Protein AF-A0A087VPK3-F1 (afdb_monomer_lite)

InterPro domains:
  IPR029638 Protein FAM78 [PTHR31655] (1-179)

Secondary structure (DSSP, 8-state):
--EEEEEE-HHHHTTS-S------STTTTS--SSSS-----SPPSS------------------S-TTSS-------EEEEEEEEEEEEEEE-TTT--EEEEEEEEEEEEEEEEE-TTSPTTSSEEEEE-SSPPPPEEPSSPPPPPGGGSSSPPHHHH-EEEEEESSS--EEEE--S--

Foldseek 3Di:
DFFDKDKDQVCCVVVVFVDAQQDPDPPPPADDPPQQDDDDDDDDPDDDDGDGDDDDDDDPDDDQDQLPDPDPDGDDFKDWDKDKDKDWDWDADPVPRDIDTPWIKIFIDIWIKGADPVDDPPPGIDTDDDPDGDDIDIDPDDDDDTPNSRDDDHSQQSIWIWTDTPDDDIDTSGHHNHD

Sequence (179 aa):
DYGRSSWELPDLLNGKIQAISDSDGVNYPWYGNTTETCTIVGPTKKESKFNISMNDNFYPSVTWAVPVSESNVAKLTSIHRDQSFTTWLVATNMATNEMVTLQTIKWRMRLGIEVNPSRPLGHRAKLQEPSAQEQPQVLSKNEPIPPSALVKPNANDAQVLMWRPKDGPPLVVIPPKHR

Structure (mmCIF, N/CA/C/O backbone):
data_AF-A0A087VPK3-F1
#
_entry.id   AF-A0A087VPK3-F1
#
loop_
_atom_site.group_PDB
_atom_site.id
_atom_site.type_symbol
_atom_site.label_atom_id
_atom_site.label_alt_id
_atom_site.label_comp_id
_atom_site.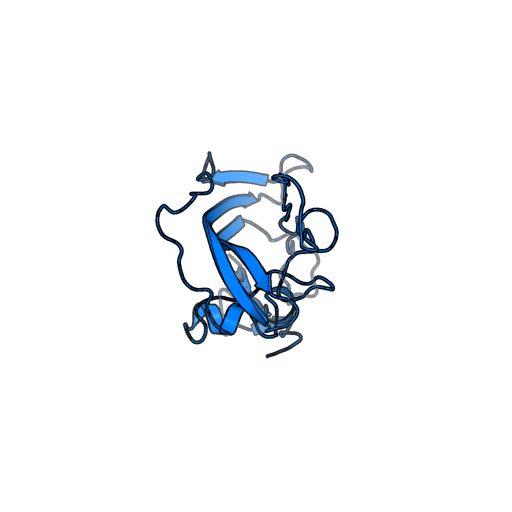label_asym_id
_atom_site.label_entity_id
_atom_site.label_seq_id
_atom_site.pdbx_PDB_ins_code
_atom_site.Cartn_x
_atom_site.Cartn_y
_atom_site.Cartn_z
_atom_site.occupancy
_atom_site.B_iso_or_equiv
_atom_site.auth_seq_id
_atom_site.auth_comp_id
_atom_site.auth_asym_id
_atom_site.auth_atom_id
_atom_site.pdbx_PDB_model_num
ATOM 1 N N . ASP A 1 1 ? 12.647 -1.508 -24.730 1.00 74.56 1 ASP A N 1
ATOM 2 C CA . ASP A 1 1 ? 12.280 -1.622 -23.312 1.00 74.56 1 ASP A CA 1
ATOM 3 C C . ASP A 1 1 ? 13.482 -2.170 -22.550 1.00 74.56 1 ASP A C 1
ATOM 5 O O . ASP A 1 1 ? 14.086 -3.113 -23.049 1.00 74.56 1 ASP A O 1
ATOM 9 N N . TYR A 1 2 ? 13.898 -1.522 -21.459 1.00 88.81 2 TYR A N 1
ATOM 10 C CA . TYR A 1 2 ? 15.109 -1.870 -20.692 1.00 88.81 2 TYR A CA 1
ATOM 11 C C . TYR A 1 2 ? 14.814 -2.838 -19.533 1.00 88.81 2 TYR A C 1
ATOM 13 O O . TYR A 1 2 ? 15.738 -3.449 -18.995 1.00 88.81 2 TYR A O 1
ATOM 21 N N . GLY A 1 3 ? 13.542 -2.993 -19.159 1.00 94.38 3 GLY A N 1
ATOM 22 C CA . GLY A 1 3 ? 13.115 -3.728 -17.971 1.00 94.38 3 GLY A CA 1
ATOM 23 C C . GLY A 1 3 ? 12.297 -2.849 -17.027 1.00 94.38 3 GLY A C 1
ATOM 24 O O . GLY A 1 3 ? 11.873 -1.753 -17.392 1.00 94.38 3 GLY A O 1
ATOM 25 N N . ARG A 1 4 ? 12.084 -3.325 -15.797 1.00 95.38 4 ARG A N 1
ATOM 26 C CA . ARG A 1 4 ? 11.278 -2.634 -14.781 1.00 95.38 4 ARG A CA 1
ATOM 27 C C . ARG A 1 4 ? 11.937 -2.638 -13.409 1.00 95.38 4 ARG A C 1
ATOM 29 O O . ARG A 1 4 ? 12.503 -3.645 -12.987 1.00 95.38 4 ARG A O 1
ATOM 36 N N . SER A 1 5 ? 11.794 -1.530 -12.690 1.00 95.44 5 SER A N 1
ATOM 37 C CA . SER A 1 5 ? 12.052 -1.458 -11.252 1.00 95.44 5 SER A CA 1
ATOM 38 C C . SER A 1 5 ? 10.744 -1.486 -10.471 1.00 95.44 5 SER A C 1
ATOM 40 O O . SER A 1 5 ? 9.764 -0.885 -10.910 1.00 95.44 5 SER A O 1
ATOM 42 N N . SER A 1 6 ? 10.727 -2.130 -9.309 1.00 94.88 6 SER A N 1
ATOM 43 C CA . SER A 1 6 ? 9.533 -2.222 -8.466 1.00 94.88 6 SER A CA 1
ATOM 44 C C . SER A 1 6 ? 9.897 -2.273 -6.988 1.00 94.88 6 SER A C 1
ATOM 46 O O . SER A 1 6 ? 10.777 -3.040 -6.597 1.00 94.88 6 SER A O 1
ATOM 48 N N . TRP A 1 7 ? 9.193 -1.484 -6.177 1.00 94.50 7 TRP A N 1
ATOM 49 C CA . TRP A 1 7 ? 9.143 -1.689 -4.733 1.00 94.50 7 TRP A CA 1
ATOM 50 C C . TRP A 1 7 ? 8.218 -2.864 -4.437 1.00 94.50 7 TRP A C 1
ATOM 52 O O . TRP A 1 7 ? 7.097 -2.915 -4.941 1.00 94.50 7 TRP A O 1
ATOM 62 N N . GLU A 1 8 ? 8.711 -3.833 -3.678 1.00 94.88 8 GLU A N 1
ATOM 63 C CA . GLU A 1 8 ? 8.028 -5.098 -3.429 1.00 94.88 8 GLU A CA 1
ATOM 64 C C . GLU A 1 8 ? 8.082 -5.479 -1.958 1.00 94.88 8 GLU A C 1
ATOM 66 O O . GLU A 1 8 ? 9.042 -5.161 -1.266 1.00 94.88 8 GLU A O 1
ATOM 71 N N . LEU A 1 9 ? 7.077 -6.228 -1.510 1.00 95.69 9 LEU A N 1
ATOM 72 C CA . LEU A 1 9 ? 7.022 -6.859 -0.194 1.00 95.69 9 LEU A CA 1
ATOM 73 C C . LEU A 1 9 ? 7.054 -8.381 -0.402 1.00 95.69 9 LEU A C 1
ATOM 75 O O . LEU A 1 9 ? 5.995 -8.983 -0.588 1.00 95.69 9 LEU A O 1
ATOM 79 N N . PRO A 1 10 ? 8.236 -9.028 -0.442 1.00 93.94 10 PRO A N 1
ATOM 80 C CA . PRO A 1 10 ? 8.357 -10.415 -0.894 1.00 93.94 10 PRO A CA 1
ATOM 81 C C . PRO A 1 10 ? 7.541 -11.408 -0.068 1.00 93.94 10 PRO A C 1
ATOM 83 O O . PRO A 1 10 ? 6.960 -12.335 -0.625 1.00 93.94 10 PRO A O 1
ATOM 86 N N . ASP A 1 11 ? 7.466 -11.226 1.248 1.00 94.38 11 ASP A N 1
ATOM 87 C CA . ASP A 1 11 ? 6.726 -12.145 2.115 1.00 94.38 11 ASP A CA 1
ATOM 88 C C . ASP A 1 11 ? 5.208 -12.003 1.956 1.00 94.38 11 ASP A C 1
ATOM 90 O O . ASP A 1 11 ? 4.494 -13.002 2.045 1.00 94.38 11 ASP A O 1
ATOM 94 N N . LEU A 1 12 ? 4.728 -10.798 1.632 1.00 94.88 12 LEU A N 1
ATOM 95 C CA . LEU A 1 12 ? 3.332 -10.560 1.267 1.00 94.88 12 LEU A CA 1
ATOM 96 C C . LEU A 1 12 ? 3.025 -11.144 -0.122 1.00 94.88 12 LEU A C 1
ATOM 98 O O . LEU A 1 12 ? 2.041 -11.857 -0.287 1.00 94.88 12 LEU A O 1
ATOM 102 N N . LEU A 1 13 ? 3.900 -10.913 -1.109 1.00 93.31 13 LEU A N 1
ATOM 103 C CA . LEU A 1 13 ? 3.756 -11.433 -2.477 1.00 93.31 13 LEU A CA 1
ATOM 104 C C . LEU A 1 13 ? 3.770 -12.966 -2.534 1.00 93.31 13 LEU A C 1
ATOM 106 O O . LEU A 1 13 ? 3.032 -13.560 -3.315 1.00 93.31 13 LEU A O 1
ATOM 110 N N . ASN A 1 14 ? 4.591 -13.607 -1.701 1.00 94.50 14 ASN A N 1
ATOM 111 C CA . ASN A 1 14 ? 4.681 -15.065 -1.609 1.00 94.50 14 ASN A CA 1
ATOM 112 C C . ASN A 1 14 ? 3.620 -15.675 -0.675 1.00 94.50 14 ASN A C 1
ATOM 114 O O . ASN A 1 14 ? 3.638 -16.884 -0.451 1.00 94.50 14 ASN A O 1
ATOM 118 N N . GLY A 1 15 ? 2.732 -14.860 -0.094 1.00 95.00 15 GLY A N 1
ATOM 119 C CA . GLY A 1 15 ? 1.659 -15.318 0.791 1.00 95.00 15 GLY A CA 1
ATOM 120 C C . GLY A 1 15 ? 2.125 -15.878 2.138 1.00 95.00 15 GLY A C 1
ATOM 121 O O . GLY A 1 15 ? 1.358 -16.570 2.802 1.00 95.00 15 GLY A O 1
ATOM 122 N N . LYS A 1 16 ? 3.365 -15.599 2.563 1.00 95.75 16 LYS A N 1
ATOM 123 C CA . LYS A 1 16 ? 3.864 -16.007 3.889 1.00 95.75 16 LYS A CA 1
ATOM 124 C C . LYS A 1 16 ? 3.194 -15.222 5.012 1.00 95.75 16 LYS A C 1
ATOM 126 O O . LYS A 1 16 ? 3.000 -15.751 6.102 1.00 95.75 16 LYS A O 1
ATOM 131 N N . ILE A 1 17 ? 2.858 -13.964 4.738 1.00 95.81 17 ILE A N 1
ATOM 132 C CA . ILE A 1 17 ? 2.069 -13.099 5.614 1.00 95.81 17 ILE A CA 1
ATOM 133 C C . ILE A 1 17 ? 0.828 -12.615 4.868 1.00 95.81 17 ILE A C 1
ATOM 135 O O . ILE A 1 17 ? 0.842 -12.475 3.648 1.00 95.81 17 ILE A O 1
ATOM 139 N N . GLN A 1 18 ? -0.248 -12.358 5.609 1.00 95.50 18 GLN A N 1
ATOM 140 C CA . GLN A 1 18 ? -1.519 -11.898 5.033 1.00 95.50 18 GLN A CA 1
ATOM 141 C C . GLN A 1 18 ? -1.582 -10.374 4.902 1.00 95.50 18 GLN A C 1
ATOM 143 O O . GLN A 1 18 ? -2.248 -9.848 4.017 1.00 95.50 18 GLN A O 1
ATOM 148 N N . ALA A 1 19 ? -0.901 -9.674 5.805 1.00 95.94 19 ALA A N 1
ATOM 149 C CA . ALA A 1 19 ? -0.807 -8.225 5.839 1.00 95.94 19 ALA A CA 1
ATOM 150 C C . ALA A 1 19 ? 0.485 -7.813 6.545 1.00 95.94 19 ALA A C 1
ATOM 152 O O . ALA A 1 19 ? 1.039 -8.580 7.336 1.00 95.94 19 ALA A O 1
ATOM 153 N N . ILE A 1 20 ? 0.930 -6.591 6.289 1.00 95.38 20 ILE A N 1
ATOM 154 C CA . ILE A 1 20 ? 2.032 -5.942 6.994 1.00 95.38 20 ILE A CA 1
ATOM 155 C C . ILE A 1 20 ? 1.567 -4.553 7.426 1.00 95.38 20 ILE A C 1
ATOM 157 O O . ILE A 1 20 ? 0.791 -3.925 6.705 1.00 95.38 20 ILE A O 1
ATOM 161 N N . SER A 1 21 ? 1.987 -4.093 8.607 1.00 94.75 21 SER A N 1
ATOM 162 C CA . SER A 1 21 ? 1.617 -2.750 9.065 1.00 94.75 21 SER A CA 1
ATOM 163 C C . SER A 1 21 ? 2.330 -1.694 8.233 1.00 94.75 21 SER A C 1
ATOM 165 O O . SER A 1 21 ? 3.549 -1.747 8.093 1.00 94.75 21 SER A O 1
ATOM 167 N N . ASP A 1 22 ? 1.576 -0.734 7.713 1.00 92.06 22 ASP A N 1
ATOM 168 C CA . ASP A 1 22 ? 2.109 0.432 7.002 1.00 92.06 22 ASP A CA 1
ATOM 169 C C . ASP A 1 22 ? 2.462 1.584 7.964 1.00 92.06 22 ASP A C 1
ATOM 171 O O . ASP A 1 22 ? 3.130 2.541 7.594 1.00 92.06 22 ASP A O 1
ATOM 175 N N . SER A 1 23 ? 2.099 1.456 9.246 1.00 89.88 23 SER A N 1
ATOM 176 C CA . SER A 1 23 ? 2.490 2.424 10.266 1.00 89.88 23 SER A CA 1
ATOM 177 C C . SER A 1 23 ? 3.993 2.347 10.550 1.00 89.88 23 SER A C 1
ATOM 179 O O . SER A 1 23 ? 4.537 1.278 10.836 1.00 89.88 23 SER A O 1
ATOM 181 N N . ASP A 1 24 ? 4.669 3.492 10.546 1.00 80.69 24 ASP A N 1
ATOM 182 C CA . ASP A 1 24 ? 6.081 3.633 10.917 1.00 80.69 24 ASP A CA 1
ATOM 183 C C . ASP A 1 24 ? 6.314 4.616 12.079 1.00 80.69 24 ASP A C 1
ATOM 185 O O . ASP A 1 24 ? 7.451 4.979 12.388 1.00 80.69 24 ASP A O 1
ATOM 189 N N . GLY A 1 25 ? 5.233 5.005 12.762 1.00 74.06 25 GLY A N 1
ATOM 190 C CA . GLY A 1 25 ? 5.244 5.978 13.850 1.00 74.06 25 GLY A CA 1
ATOM 191 C C . GLY A 1 25 ? 5.619 5.412 15.224 1.00 74.06 25 GLY A C 1
ATOM 192 O O . GLY A 1 25 ? 5.754 4.209 15.438 1.00 74.06 25 GLY A O 1
ATOM 193 N N . VAL A 1 26 ? 5.728 6.313 16.205 1.00 78.81 26 VAL A N 1
ATOM 194 C CA . VAL A 1 26 ? 6.103 6.005 17.603 1.00 78.81 26 VAL A CA 1
ATOM 195 C C . VAL A 1 26 ? 5.141 5.017 18.274 1.00 78.81 26 VAL A C 1
ATOM 197 O O . VAL A 1 26 ? 5.556 4.227 19.116 1.00 78.81 26 VAL A O 1
ATOM 200 N N . ASN A 1 27 ? 3.871 5.026 17.864 1.00 84.62 27 ASN A N 1
ATOM 201 C CA . ASN A 1 27 ? 2.817 4.177 18.420 1.00 84.62 27 ASN A CA 1
ATOM 202 C C . ASN A 1 27 ? 2.641 2.850 17.670 1.00 84.62 27 ASN A C 1
ATOM 204 O O . ASN A 1 27 ? 1.589 2.219 17.778 1.00 84.62 27 ASN A O 1
ATOM 208 N N . TYR A 1 28 ? 3.670 2.422 16.931 1.00 87.44 28 TYR A N 1
ATOM 209 C CA . TYR A 1 28 ? 3.693 1.149 16.218 1.00 87.44 28 TYR A CA 1
ATOM 210 C C . TYR A 1 28 ? 3.109 -0.002 17.065 1.00 87.44 28 TYR A C 1
ATOM 212 O O . TYR A 1 28 ? 3.513 -0.160 18.222 1.00 87.44 28 TYR A O 1
ATOM 220 N N . PRO A 1 29 ? 2.201 -0.835 16.518 1.00 91.19 29 PRO A N 1
ATOM 221 C CA . PRO A 1 29 ? 1.800 -0.947 15.106 1.00 91.19 29 PRO A CA 1
ATOM 222 C C . PRO A 1 29 ? 0.701 0.031 14.655 1.00 91.19 29 PRO A C 1
ATOM 224 O O . PRO A 1 29 ? 0.180 -0.116 13.550 1.00 91.19 29 PRO A O 1
ATOM 227 N N . TRP A 1 30 ? 0.336 1.005 15.490 1.00 90.38 30 TRP A N 1
ATOM 228 C CA . TRP A 1 30 ? -0.788 1.908 15.270 1.00 90.38 30 TRP A CA 1
ATOM 229 C C . TRP A 1 30 ? -0.348 3.271 14.743 1.00 90.38 30 TRP A C 1
ATOM 231 O O . TRP A 1 30 ? 0.630 3.864 15.208 1.00 90.38 30 TRP A O 1
ATOM 241 N N . TYR A 1 31 ? -1.149 3.828 13.837 1.00 87.75 31 TYR A N 1
ATOM 242 C CA . TYR A 1 31 ? -1.106 5.261 13.570 1.00 87.75 31 TYR A CA 1
ATOM 243 C C . TYR A 1 31 ? -1.541 6.010 14.831 1.00 87.75 31 TYR A C 1
ATOM 245 O O . TYR A 1 31 ? -2.510 5.621 15.476 1.00 87.75 31 TYR A O 1
ATOM 253 N N . GLY A 1 32 ? -0.815 7.057 15.216 1.00 70.88 32 GLY A N 1
ATOM 254 C CA . GLY A 1 32 ? -1.077 7.700 16.505 1.00 70.88 32 GLY A CA 1
ATOM 255 C C . GLY A 1 32 ? -0.249 8.937 16.795 1.00 70.88 32 GLY A C 1
ATOM 256 O O . GLY A 1 32 ? -0.025 9.230 17.962 1.00 70.88 32 GLY A O 1
ATOM 257 N N . ASN A 1 33 ? 0.274 9.625 15.782 1.00 65.38 33 ASN A N 1
ATOM 258 C CA . ASN A 1 33 ? 1.139 10.777 16.039 1.00 65.38 33 ASN A CA 1
ATOM 259 C C . ASN A 1 33 ? 0.337 12.060 16.332 1.00 65.38 33 ASN A C 1
ATOM 261 O O . ASN A 1 33 ? 0.880 12.996 16.912 1.00 65.38 33 ASN A O 1
ATOM 265 N N . THR A 1 34 ? -0.938 12.124 15.928 1.00 70.19 34 THR A N 1
ATOM 266 C CA . THR A 1 34 ? -1.788 13.313 16.051 1.00 70.19 34 THR A CA 1
ATOM 267 C C . THR A 1 34 ? -3.219 12.969 16.499 1.00 70.19 34 THR A C 1
ATOM 269 O O . THR A 1 34 ? -3.463 12.758 17.683 1.00 70.19 34 THR A O 1
ATOM 272 N N . THR A 1 35 ? -4.180 12.941 15.575 1.00 78.06 35 THR A N 1
ATOM 273 C CA . THR A 1 35 ? -5.625 12.770 15.807 1.00 78.06 35 THR A CA 1
ATOM 274 C C . THR A 1 35 ? -6.105 11.328 15.647 1.00 78.06 35 THR A C 1
ATOM 276 O O . THR A 1 35 ? -7.301 11.060 15.748 1.00 78.06 35 THR A O 1
ATOM 279 N N . GLU A 1 36 ? -5.185 10.400 15.378 1.00 85.31 36 GLU A N 1
ATOM 280 C CA . GLU A 1 36 ? -5.489 8.994 15.099 1.00 85.31 36 GLU A CA 1
ATOM 281 C C . GLU A 1 36 ? -5.801 8.193 16.374 1.00 85.31 36 GLU A C 1
ATOM 283 O O . GLU A 1 36 ? -6.449 7.150 16.303 1.00 85.31 36 GLU A O 1
ATOM 288 N N . THR A 1 37 ? -5.396 8.701 17.543 1.00 87.56 37 THR A N 1
ATOM 289 C CA . THR A 1 37 ? -5.593 8.043 18.840 1.00 87.56 37 THR A CA 1
ATOM 290 C C . THR A 1 37 ? -6.323 8.964 19.810 1.00 87.56 37 THR A C 1
ATOM 292 O O . THR A 1 37 ? -6.031 10.154 19.909 1.00 87.56 37 THR A O 1
ATOM 295 N N . CYS A 1 38 ? -7.248 8.401 20.587 1.00 89.25 38 CYS A N 1
ATOM 296 C CA . CYS A 1 38 ? -7.890 9.082 21.705 1.00 89.25 38 CYS A CA 1
ATOM 297 C C . CYS A 1 38 ? -7.856 8.189 22.950 1.00 89.25 38 CYS A C 1
ATOM 299 O O . CYS A 1 38 ? -8.112 6.989 22.861 1.00 89.25 38 CYS A O 1
ATOM 301 N N . THR A 1 39 ? -7.573 8.782 24.111 1.00 89.25 39 THR A N 1
ATOM 302 C CA . THR A 1 39 ? -7.576 8.081 25.400 1.00 89.25 39 THR A CA 1
ATOM 303 C C . THR A 1 39 ? -8.818 8.455 26.195 1.00 89.25 39 THR A C 1
ATOM 305 O O . THR A 1 39 ? -9.067 9.629 26.463 1.00 89.25 39 THR A O 1
ATOM 308 N N . ILE A 1 40 ? -9.570 7.442 26.623 1.00 88.19 40 ILE A N 1
ATOM 309 C CA . ILE A 1 40 ? -10.751 7.602 27.473 1.00 88.19 40 ILE A CA 1
ATOM 310 C C . ILE A 1 40 ? -10.399 7.112 28.876 1.00 88.19 40 ILE A C 1
ATOM 312 O O . ILE A 1 40 ? -9.970 5.973 29.049 1.00 88.19 40 ILE A O 1
ATOM 316 N N . VAL A 1 41 ? -10.603 7.962 29.883 1.00 88.25 41 VAL A N 1
ATOM 317 C CA . VAL A 1 41 ? -10.399 7.610 31.294 1.00 88.25 41 VAL A CA 1
ATOM 318 C C . VAL A 1 41 ? -11.749 7.599 31.998 1.00 88.25 41 VAL A C 1
ATOM 320 O O . VAL A 1 41 ? -12.461 8.603 32.024 1.00 88.25 41 VAL A O 1
ATOM 323 N N . GLY A 1 42 ? -12.113 6.437 32.537 1.00 84.12 42 GLY A N 1
ATOM 324 C CA . GLY A 1 42 ? -13.335 6.255 33.312 1.00 84.12 42 GLY A CA 1
ATOM 325 C C . GLY A 1 42 ? -13.153 6.540 34.813 1.00 84.12 42 GLY A C 1
ATOM 326 O O . GLY A 1 42 ? -12.025 6.673 35.286 1.00 84.12 42 GLY A O 1
ATOM 327 N N . PRO A 1 43 ? -14.259 6.573 35.578 1.00 88.06 43 PRO A N 1
ATOM 328 C CA . PRO A 1 43 ? -15.640 6.543 35.095 1.00 88.06 43 PRO A CA 1
ATOM 329 C C . PRO A 1 43 ? -16.053 7.889 34.47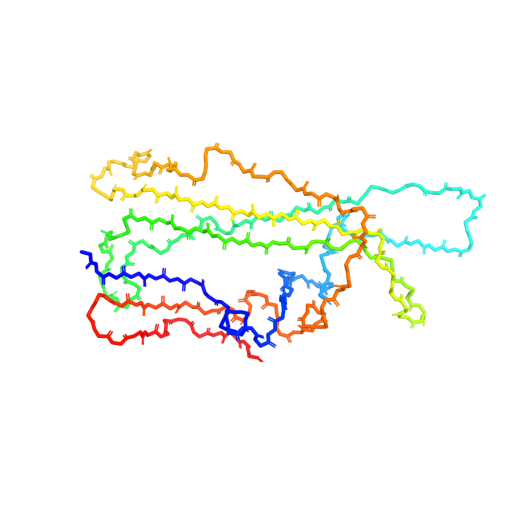8 1.00 88.06 43 PRO A C 1
ATOM 331 O O . PRO A 1 43 ? -15.704 8.955 34.984 1.00 88.06 43 PRO A O 1
ATOM 334 N N . THR A 1 44 ? -16.835 7.856 33.399 1.00 85.25 44 THR A N 1
ATOM 335 C CA . THR A 1 44 ? -17.388 9.067 32.777 1.00 85.25 44 THR A CA 1
ATOM 336 C C . THR A 1 44 ? -18.794 9.343 33.315 1.00 85.25 44 THR A C 1
ATOM 338 O O . THR A 1 44 ? -19.598 8.437 33.512 1.00 85.25 44 THR A O 1
ATOM 341 N N . LYS A 1 45 ? -19.110 10.617 33.587 1.00 85.38 45 LYS A N 1
ATOM 342 C CA . LYS A 1 45 ? -20.430 11.024 34.118 1.00 85.38 45 LYS A CA 1
ATOM 343 C C . LYS A 1 45 ? -21.493 11.217 33.028 1.00 85.38 45 LYS A C 1
ATOM 345 O O . LYS A 1 45 ? -22.672 11.333 33.345 1.00 85.38 45 LYS A O 1
ATOM 350 N N . LYS A 1 46 ? -21.069 11.338 31.767 1.00 87.88 46 LYS A N 1
ATOM 351 C CA . LYS A 1 46 ? -21.904 11.588 30.583 1.00 87.88 46 LYS A CA 1
ATOM 352 C C . LYS A 1 46 ? -21.291 10.890 29.369 1.00 87.88 46 LYS A C 1
ATOM 354 O O . LYS A 1 46 ? -20.086 10.628 29.353 1.00 87.88 46 LYS A O 1
ATOM 359 N N . GLU A 1 47 ? -22.114 10.642 28.354 1.00 87.38 47 GLU A N 1
ATOM 360 C CA . GLU A 1 47 ? -21.649 10.189 27.041 1.00 87.38 47 GLU A CA 1
ATOM 361 C C . GLU A 1 47 ? -20.596 11.162 26.489 1.00 87.38 47 GLU A C 1
ATOM 363 O O . GLU A 1 47 ? -20.737 12.381 26.601 1.00 87.38 47 GLU A O 1
ATOM 368 N N . SER A 1 48 ? -19.525 10.615 25.917 1.00 85.06 48 SER A N 1
ATOM 369 C CA . SER A 1 48 ? -18.447 11.382 25.292 1.00 85.06 48 SER A CA 1
ATOM 370 C C . SER A 1 48 ? -18.342 10.980 23.826 1.00 85.06 48 SER A C 1
ATOM 372 O O . SER A 1 48 ? -18.403 9.795 23.507 1.00 85.06 48 SER A O 1
ATOM 374 N N . LYS A 1 49 ? -18.199 11.969 22.942 1.00 89.06 49 LYS A N 1
ATOM 375 C CA . LYS A 1 49 ? -18.064 11.777 21.495 1.00 89.06 49 LYS A CA 1
ATOM 376 C C . LYS A 1 49 ? -16.702 12.281 21.053 1.00 89.06 49 LYS A C 1
ATOM 378 O O . LYS A 1 49 ? -16.281 13.358 21.469 1.00 89.06 49 LYS A O 1
ATOM 383 N N . PHE A 1 50 ? -16.049 11.511 20.196 1.00 87.06 50 PHE A N 1
ATOM 384 C CA . PHE A 1 50 ? -14.712 11.800 19.697 1.00 87.06 50 PHE A CA 1
ATOM 385 C C . PHE A 1 50 ? -14.711 11.676 18.180 1.00 87.06 50 PHE A C 1
ATOM 387 O O . PHE A 1 50 ? -15.392 10.812 17.629 1.00 87.06 50 PHE A O 1
ATOM 394 N N . ASN A 1 51 ? -13.936 12.530 17.521 1.00 89.38 51 ASN A N 1
ATOM 395 C CA . ASN A 1 51 ? -13.646 12.405 16.102 1.00 89.38 51 ASN A CA 1
ATOM 396 C C . ASN A 1 51 ? -12.199 11.949 15.974 1.00 89.38 51 ASN A C 1
ATOM 398 O O . ASN A 1 51 ? -11.300 12.616 16.482 1.00 89.38 51 ASN A O 1
ATOM 402 N N . ILE A 1 52 ? -12.008 10.808 15.324 1.00 88.38 52 ILE A N 1
ATOM 403 C CA . ILE A 1 52 ? -10.696 10.244 15.027 1.00 88.38 52 ILE A CA 1
ATOM 404 C C . ILE A 1 52 ? -10.513 10.334 13.518 1.00 88.38 52 ILE A C 1
ATOM 406 O O . ILE A 1 52 ? -11.414 9.965 12.760 1.00 88.38 52 ILE A O 1
ATOM 410 N N . SER A 1 53 ? -9.361 10.831 13.086 1.00 87.38 53 SER A N 1
ATOM 411 C CA . SER A 1 53 ? -9.012 10.946 11.672 1.00 87.38 53 SER A CA 1
ATOM 412 C C . SER A 1 53 ? -7.597 10.456 11.435 1.00 87.38 53 SER A C 1
ATOM 414 O O . SER A 1 53 ? -6.712 10.723 12.240 1.00 87.38 53 SER A O 1
ATOM 416 N N . MET A 1 54 ? -7.405 9.774 10.310 1.00 84.75 54 MET A N 1
ATOM 417 C CA . MET A 1 54 ? -6.117 9.315 9.804 1.00 84.75 54 MET A CA 1
ATOM 418 C C . MET A 1 54 ? -5.889 9.935 8.429 1.00 84.75 54 MET A C 1
ATOM 420 O O . MET A 1 54 ? -6.809 9.984 7.610 1.00 84.75 54 MET A O 1
ATOM 424 N N . ASN A 1 55 ? -4.665 10.391 8.180 1.00 82.25 55 ASN A N 1
ATOM 425 C CA . ASN A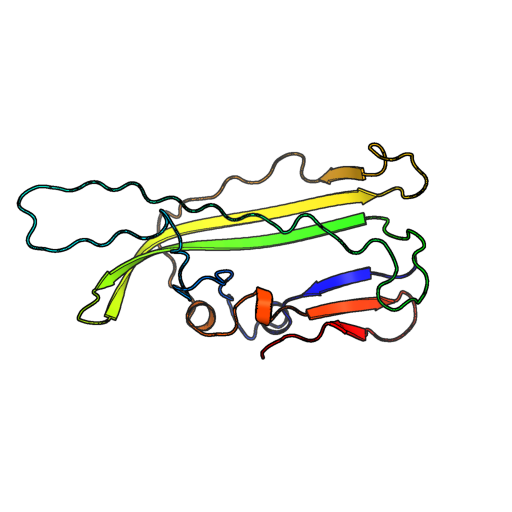 1 55 ? -4.226 10.866 6.877 1.00 82.25 55 ASN A CA 1
ATOM 426 C C . ASN A 1 55 ? -2.874 10.230 6.555 1.00 82.25 55 ASN A C 1
ATOM 428 O O . ASN A 1 55 ? -1.898 10.475 7.260 1.00 82.25 55 ASN A O 1
ATOM 432 N N . ASP A 1 56 ? -2.834 9.434 5.494 1.00 79.88 56 ASP A N 1
ATOM 433 C CA . ASP A 1 56 ? -1.613 8.824 4.987 1.00 79.88 56 ASP A CA 1
ATOM 434 C C . ASP A 1 56 ? -1.466 9.133 3.497 1.00 79.88 56 ASP A C 1
ATOM 436 O O . ASP A 1 56 ? -2.455 9.259 2.770 1.00 79.88 56 ASP A O 1
ATOM 440 N N . ASN A 1 57 ? -0.226 9.311 3.051 1.00 82.56 57 ASN A N 1
ATOM 441 C CA . ASN A 1 57 ? 0.095 9.778 1.716 1.00 82.56 57 ASN A CA 1
ATOM 442 C C . ASN A 1 57 ? 1.180 8.915 1.090 1.00 82.56 57 ASN A C 1
ATOM 444 O O . ASN A 1 57 ? 2.244 8.681 1.658 1.00 82.56 57 ASN A O 1
ATOM 448 N N . PHE A 1 58 ? 0.956 8.535 -0.164 1.00 83.19 58 PHE A N 1
ATOM 449 C CA . PHE A 1 58 ? 1.981 7.877 -0.955 1.00 83.19 58 PHE A CA 1
ATOM 450 C C . PHE A 1 58 ? 3.200 8.778 -1.139 1.00 83.19 58 PHE A C 1
ATOM 452 O O . PHE A 1 58 ? 3.071 9.947 -1.511 1.00 83.19 58 PHE A O 1
ATOM 459 N N . TYR A 1 59 ? 4.395 8.200 -1.002 1.00 82.75 59 TYR A N 1
ATOM 460 C CA . TYR A 1 59 ? 5.613 8.914 -1.360 1.00 82.75 59 TYR A CA 1
ATOM 461 C C . TYR A 1 59 ? 5.578 9.301 -2.854 1.00 82.75 59 TYR A C 1
ATOM 463 O O . TYR A 1 59 ? 5.379 8.414 -3.700 1.00 82.75 59 TYR A O 1
ATOM 471 N N . PRO A 1 60 ? 5.747 10.595 -3.197 1.00 81.50 60 PRO A N 1
ATOM 472 C CA . PRO A 1 60 ? 5.446 11.106 -4.536 1.00 81.50 60 PRO A CA 1
ATOM 473 C C . PRO A 1 60 ? 6.575 10.878 -5.548 1.00 81.50 60 PRO A C 1
ATOM 475 O O . PRO A 1 60 ? 6.367 11.037 -6.751 1.00 81.50 60 PRO A O 1
ATOM 478 N N . SER A 1 61 ? 7.772 10.514 -5.086 1.00 87.69 61 SER A N 1
ATOM 479 C CA . SER A 1 61 ? 8.945 10.369 -5.948 1.00 87.69 61 SER A CA 1
ATOM 480 C C . SER A 1 61 ? 9.092 8.946 -6.478 1.00 87.69 61 SER A C 1
ATOM 482 O O . SER A 1 61 ? 8.812 7.966 -5.786 1.00 87.69 61 SER A O 1
ATOM 484 N N . VAL A 1 62 ? 9.594 8.833 -7.708 1.00 89.75 62 VAL A N 1
ATOM 485 C CA . VAL A 1 62 ? 9.859 7.557 -8.384 1.00 89.75 62 VAL A CA 1
ATOM 486 C C . VAL A 1 62 ? 11.237 7.558 -9.037 1.00 89.75 62 VAL A C 1
ATOM 488 O O . VAL A 1 62 ? 11.790 8.610 -9.359 1.00 89.75 62 VAL A O 1
ATOM 491 N N . THR A 1 63 ? 11.784 6.366 -9.265 1.00 88.94 63 THR A N 1
ATOM 492 C CA . THR A 1 63 ? 13.054 6.184 -9.971 1.00 88.94 63 THR A CA 1
ATOM 493 C C . THR A 1 63 ? 12.921 6.597 -11.441 1.00 88.94 63 THR A C 1
ATOM 495 O O . THR A 1 63 ? 12.050 6.113 -12.160 1.00 88.94 63 THR A O 1
ATOM 498 N N . TRP A 1 64 ? 13.792 7.505 -11.888 1.00 88.69 64 TRP A N 1
ATOM 499 C CA . TRP A 1 64 ? 13.726 8.132 -13.216 1.00 88.69 64 TRP A CA 1
ATOM 500 C C . TRP A 1 64 ? 14.656 7.489 -14.265 1.00 88.69 64 TRP A C 1
ATOM 502 O O . TRP A 1 64 ? 14.354 7.476 -15.465 1.00 88.69 64 TRP A O 1
ATOM 512 N N . ALA A 1 65 ? 15.789 6.953 -13.807 1.00 92.62 65 ALA A N 1
ATOM 513 C CA . ALA A 1 65 ? 16.798 6.254 -14.602 1.00 92.62 65 ALA A CA 1
ATOM 514 C C . ALA A 1 65 ? 16.796 4.746 -14.290 1.00 92.62 65 ALA A C 1
ATOM 516 O O . ALA A 1 65 ? 16.061 4.281 -13.421 1.00 92.62 65 ALA A O 1
ATOM 517 N N . VAL A 1 66 ? 17.617 3.966 -14.997 1.00 92.62 66 VAL A N 1
ATOM 518 C CA . VAL A 1 66 ? 17.802 2.546 -14.662 1.00 92.62 66 VAL A CA 1
ATOM 519 C C . VAL A 1 66 ? 18.577 2.465 -13.340 1.00 92.62 66 VAL A C 1
ATOM 521 O O . VAL A 1 66 ? 19.708 2.941 -13.296 1.00 92.62 66 VAL A O 1
ATOM 524 N N . PRO A 1 67 ? 18.023 1.862 -12.273 1.00 90.69 67 PRO A N 1
ATOM 525 C CA . PRO A 1 67 ? 18.570 1.980 -10.915 1.00 90.69 67 PRO A CA 1
ATOM 526 C C . PRO A 1 67 ? 19.939 1.320 -10.708 1.00 90.69 67 PRO A C 1
ATOM 528 O O . PRO A 1 67 ? 20.604 1.604 -9.721 1.00 90.69 67 PRO A O 1
ATOM 531 N N . VAL A 1 68 ? 20.346 0.429 -11.614 1.00 90.69 68 VAL A N 1
ATOM 532 C CA . VAL A 1 68 ? 21.647 -0.263 -11.591 1.00 90.69 68 VAL A CA 1
ATOM 533 C C . VAL A 1 68 ? 22.641 0.310 -12.607 1.00 90.69 68 VAL A C 1
ATOM 535 O O . VAL A 1 68 ? 23.688 -0.280 -12.849 1.00 90.69 68 VAL A O 1
ATOM 538 N N . SER A 1 69 ? 22.289 1.410 -13.275 1.00 87.25 69 SER A N 1
ATOM 539 C CA . SER A 1 69 ? 23.142 2.059 -14.268 1.00 87.25 69 SER A CA 1
ATOM 540 C C . SER A 1 69 ? 23.839 3.273 -13.664 1.00 87.25 69 SER A C 1
ATOM 542 O O . SER A 1 69 ? 23.208 4.066 -12.977 1.00 87.25 69 SER A O 1
ATOM 544 N N . GLU A 1 70 ? 25.101 3.488 -14.038 1.00 84.19 70 GLU A N 1
ATOM 545 C CA . GLU A 1 70 ? 25.846 4.728 -13.755 1.00 84.19 70 GLU A CA 1
ATOM 546 C C . GLU A 1 70 ? 25.320 5.945 -14.553 1.00 84.19 70 GLU A C 1
ATOM 548 O O . GLU A 1 70 ? 25.809 7.066 -14.426 1.00 84.19 70 GLU A O 1
ATOM 553 N N . SER A 1 71 ? 24.331 5.743 -15.431 1.00 86.50 71 SER A N 1
ATOM 554 C CA . SER A 1 71 ? 23.750 6.792 -16.264 1.00 86.50 71 SER A CA 1
ATOM 555 C C . SER A 1 71 ? 22.541 7.451 -15.600 1.00 86.50 71 SER A C 1
ATOM 557 O O . SER A 1 71 ? 21.551 6.792 -15.296 1.00 86.50 71 SER A O 1
ATOM 559 N N . ASN A 1 72 ? 22.548 8.783 -15.527 1.00 84.06 72 ASN A N 1
ATOM 560 C CA . ASN A 1 72 ? 21.395 9.584 -15.090 1.00 84.06 72 ASN A CA 1
ATOM 561 C C . ASN A 1 72 ? 20.397 9.902 -16.220 1.00 84.06 72 ASN A C 1
ATOM 563 O O . ASN A 1 72 ? 19.535 10.773 -16.079 1.00 84.06 72 ASN A O 1
ATOM 567 N N . VAL A 1 73 ? 20.510 9.234 -17.372 1.00 91.31 73 VAL A N 1
ATOM 568 C CA . VAL A 1 73 ? 19.597 9.463 -18.494 1.00 91.31 73 VAL A CA 1
ATOM 569 C C . VAL A 1 73 ? 18.198 8.958 -18.138 1.00 91.31 73 VAL A C 1
ATOM 571 O O . VAL A 1 73 ? 18.009 7.823 -17.711 1.00 91.31 73 VAL A O 1
ATOM 574 N N . ALA A 1 74 ? 17.206 9.811 -18.378 1.00 91.69 74 ALA A N 1
ATOM 575 C CA . ALA A 1 74 ? 15.790 9.518 -18.207 1.00 91.69 74 ALA A CA 1
ATOM 576 C C . ALA A 1 74 ? 15.352 8.312 -19.053 1.00 91.69 74 ALA A C 1
ATOM 578 O O . ALA A 1 74 ? 15.426 8.369 -20.285 1.00 91.69 74 ALA A O 1
ATOM 579 N N . LYS A 1 75 ? 14.872 7.241 -18.413 1.00 93.69 75 LYS A N 1
ATOM 580 C CA . LYS A 1 75 ? 14.392 6.026 -19.102 1.00 93.69 75 LYS A CA 1
ATOM 581 C C . LYS A 1 75 ? 13.017 5.549 -18.637 1.00 93.69 75 LYS A C 1
ATOM 583 O O . LYS A 1 75 ? 12.492 4.614 -19.233 1.00 93.69 75 LYS A O 1
ATOM 588 N N . LEU A 1 76 ? 12.430 6.183 -17.623 1.00 94.69 76 LEU A N 1
ATOM 589 C CA . LEU A 1 76 ? 11.084 5.870 -17.156 1.00 94.69 76 LEU A CA 1
ATOM 590 C C . LEU A 1 76 ? 10.045 6.110 -18.262 1.00 94.69 76 LEU A C 1
ATOM 592 O O . LEU A 1 76 ? 9.947 7.217 -18.793 1.00 94.69 76 LEU A O 1
ATOM 596 N N . THR A 1 77 ? 9.266 5.077 -18.577 1.00 95.69 77 THR A N 1
ATOM 597 C CA . THR A 1 77 ? 8.195 5.127 -19.588 1.00 95.69 77 THR A CA 1
ATOM 598 C C . THR A 1 77 ? 6.801 4.943 -19.000 1.00 95.69 77 THR A C 1
ATOM 600 O O . THR A 1 77 ? 5.817 5.368 -19.599 1.00 95.69 77 THR A O 1
ATOM 603 N N . SER A 1 78 ? 6.688 4.315 -17.829 1.00 95.56 78 SER A N 1
ATOM 604 C CA . SER A 1 78 ? 5.410 4.134 -17.145 1.00 95.56 78 SER A CA 1
ATOM 605 C C . SER A 1 78 ? 5.589 3.899 -15.649 1.00 95.56 78 SER A C 1
ATOM 607 O O . SER A 1 78 ? 6.634 3.425 -15.203 1.00 95.56 78 SER A O 1
ATOM 609 N N . ILE A 1 79 ? 4.557 4.223 -14.876 1.00 95.25 79 ILE A N 1
ATOM 610 C CA . ILE A 1 79 ? 4.447 3.930 -13.447 1.00 95.25 79 ILE A CA 1
ATOM 611 C C . ILE A 1 79 ? 3.151 3.157 -13.252 1.00 95.25 79 ILE A C 1
ATOM 613 O O . ILE A 1 79 ? 2.099 3.605 -13.702 1.00 95.25 79 ILE A O 1
ATOM 617 N N . HIS A 1 80 ? 3.236 2.034 -12.548 1.00 94.75 80 HIS A N 1
ATOM 618 C CA . HIS A 1 80 ? 2.077 1.246 -12.152 1.00 94.75 80 HIS A CA 1
ATOM 619 C C . HIS A 1 80 ? 2.078 1.093 -10.633 1.00 94.75 80 HIS A C 1
ATOM 621 O O . HIS A 1 80 ? 3.098 0.722 -10.049 1.00 94.75 80 HIS A O 1
ATOM 627 N N . ARG A 1 81 ? 0.943 1.372 -9.995 1.00 93.12 81 ARG A N 1
ATOM 628 C CA . ARG A 1 81 ? 0.674 1.010 -8.605 1.00 93.12 81 ARG A CA 1
ATOM 629 C C . ARG A 1 81 ? -0.649 0.286 -8.512 1.00 93.12 81 ARG A C 1
ATOM 631 O O . ARG A 1 81 ? -1.621 0.657 -9.162 1.00 93.12 81 ARG A O 1
ATOM 638 N N . ASP A 1 82 ? -0.660 -0.724 -7.666 1.00 93.00 82 ASP A N 1
ATOM 639 C CA . ASP A 1 82 ? -1.844 -1.485 -7.324 1.00 93.00 82 ASP A CA 1
ATOM 640 C C . ASP A 1 82 ? -1.660 -1.995 -5.896 1.00 93.00 82 ASP A C 1
ATOM 642 O O . ASP A 1 82 ? -0.851 -2.888 -5.645 1.00 93.00 82 ASP A O 1
ATOM 646 N N . GLN A 1 83 ? -2.313 -1.337 -4.943 1.00 92.00 83 GLN A N 1
ATOM 647 C CA . GLN A 1 83 ? -2.130 -1.585 -3.516 1.00 92.00 83 GLN A CA 1
ATOM 648 C C . GLN A 1 83 ? -3.492 -1.651 -2.837 1.00 92.00 83 GLN A C 1
ATOM 650 O O . GLN A 1 83 ? -4.347 -0.795 -3.056 1.00 92.00 83 GLN A O 1
ATOM 655 N N . SER A 1 84 ? -3.690 -2.683 -2.021 1.00 94.50 84 SER A N 1
ATOM 656 C CA . SER A 1 84 ? -4.901 -2.872 -1.223 1.00 94.50 84 SER A CA 1
ATOM 657 C C . SER A 1 84 ? -4.589 -2.617 0.242 1.00 94.50 84 SER A C 1
ATOM 659 O O . SER A 1 84 ? -3.576 -3.090 0.752 1.00 94.50 84 SER A O 1
ATOM 661 N N . PHE A 1 85 ? -5.485 -1.907 0.911 1.00 94.81 85 PHE A N 1
ATOM 662 C CA . PHE A 1 85 ? -5.343 -1.484 2.291 1.00 94.81 85 PHE A CA 1
ATOM 663 C C . PHE A 1 85 ? -6.549 -1.941 3.099 1.00 94.81 85 PHE A C 1
ATOM 665 O O . PHE A 1 85 ? -7.688 -1.959 2.622 1.00 94.81 85 PHE A O 1
ATOM 672 N N . THR A 1 86 ? -6.286 -2.304 4.348 1.00 96.38 86 THR A N 1
ATOM 673 C CA . THR A 1 86 ? -7.321 -2.514 5.357 1.00 96.38 86 THR A CA 1
ATOM 674 C C . THR A 1 86 ? -6.966 -1.669 6.567 1.00 96.38 86 THR A C 1
ATOM 676 O O . THR A 1 86 ? -5.845 -1.733 7.066 1.00 96.38 86 THR A O 1
ATOM 679 N N . THR A 1 87 ? -7.916 -0.859 7.018 1.00 95.06 87 THR A N 1
ATOM 680 C CA . THR A 1 87 ? -7.781 -0.000 8.190 1.00 95.06 87 THR A CA 1
ATOM 681 C C . THR A 1 87 ? -8.718 -0.516 9.271 1.00 95.06 87 THR A C 1
ATOM 683 O O . THR A 1 87 ? -9.906 -0.740 9.022 1.00 95.06 87 THR A O 1
ATOM 686 N N . TRP A 1 88 ? -8.186 -0.692 10.477 1.00 95.56 88 TRP A N 1
ATOM 687 C CA . TRP A 1 88 ? -8.950 -1.110 11.646 1.00 95.56 88 TRP A CA 1
ATOM 688 C C . TRP A 1 88 ? -8.990 0.019 12.667 1.00 95.56 88 TRP A C 1
ATOM 690 O O . TRP A 1 88 ? -7.946 0.497 13.103 1.00 95.56 88 TRP A O 1
ATOM 700 N N . LEU A 1 89 ? -10.196 0.405 13.083 1.00 94.81 89 LEU A N 1
ATOM 701 C CA . LEU A 1 89 ? -10.394 1.185 14.298 1.00 94.81 89 LEU A CA 1
ATOM 702 C C . LEU A 1 89 ? -10.505 0.216 15.474 1.00 94.81 89 LEU A C 1
ATOM 704 O O . LEU A 1 89 ? -11.349 -0.685 15.462 1.00 94.81 89 LEU A O 1
ATOM 708 N N . VAL A 1 90 ? -9.662 0.401 16.485 1.00 94.81 90 VAL A N 1
ATOM 709 C CA . VAL A 1 90 ? -9.516 -0.529 17.609 1.00 94.81 90 VAL A CA 1
ATOM 710 C C . VAL A 1 90 ? -9.674 0.219 18.925 1.00 94.81 90 VAL A C 1
ATOM 712 O O . VAL A 1 90 ? -9.128 1.306 19.097 1.00 94.81 90 VAL A O 1
ATOM 715 N N . ALA A 1 91 ? -10.413 -0.378 19.856 1.00 93.56 91 ALA A N 1
ATOM 716 C CA . ALA A 1 91 ? -10.374 -0.009 21.261 1.00 93.56 91 ALA A CA 1
ATOM 717 C C . ALA A 1 91 ? -9.447 -0.972 22.000 1.00 93.56 91 ALA A C 1
ATOM 719 O O . ALA A 1 91 ? -9.615 -2.188 21.899 1.00 93.56 91 ALA A O 1
ATOM 720 N N . THR A 1 92 ? -8.512 -0.421 22.769 1.00 93.12 92 THR A N 1
ATOM 721 C CA . THR A 1 92 ? -7.585 -1.203 23.589 1.00 93.12 92 THR A CA 1
ATOM 722 C C . THR A 1 92 ? -7.783 -0.851 25.052 1.00 93.12 92 THR A C 1
ATOM 724 O O . THR A 1 92 ? -7.729 0.318 25.439 1.00 93.12 92 THR A O 1
ATOM 727 N N . ASN A 1 93 ? -7.988 -1.864 25.887 1.00 93.38 93 ASN A N 1
ATOM 728 C CA . ASN A 1 93 ? -7.936 -1.696 27.328 1.00 93.38 93 ASN A CA 1
ATOM 729 C C . ASN A 1 93 ? -6.471 -1.674 27.773 1.00 93.38 93 ASN A C 1
ATOM 731 O O . ASN A 1 93 ? -5.798 -2.698 27.765 1.00 93.38 93 ASN A O 1
ATOM 735 N N . MET A 1 94 ? -5.984 -0.513 28.204 1.00 89.38 94 MET A N 1
ATOM 736 C CA . MET A 1 94 ? -4.577 -0.329 28.582 1.00 89.38 94 MET A CA 1
ATOM 737 C C . MET A 1 94 ? -4.154 -1.104 29.843 1.00 89.38 94 MET A C 1
ATOM 739 O O . MET A 1 94 ? -2.962 -1.286 30.064 1.00 89.38 94 MET A O 1
ATOM 743 N N . ALA A 1 95 ? -5.097 -1.551 30.680 1.00 91.88 95 ALA A N 1
ATOM 744 C CA . ALA A 1 95 ? -4.788 -2.334 31.877 1.00 91.88 95 ALA A CA 1
ATOM 745 C C . ALA A 1 95 ? -4.675 -3.838 31.578 1.00 91.88 95 ALA A C 1
ATOM 747 O O . ALA A 1 95 ? -3.852 -4.522 32.182 1.00 91.88 95 ALA A O 1
ATOM 748 N N . THR A 1 96 ? -5.496 -4.355 30.658 1.00 94.25 96 THR A N 1
ATOM 749 C CA . THR A 1 96 ? -5.546 -5.792 30.322 1.00 94.25 96 THR A CA 1
ATOM 750 C C . THR A 1 96 ? -4.894 -6.137 28.983 1.00 94.25 96 THR A C 1
ATOM 752 O O . THR A 1 96 ? -4.687 -7.313 28.700 1.00 94.25 96 THR A O 1
ATOM 755 N N . ASN A 1 97 ? -4.569 -5.136 28.161 1.00 89.88 97 ASN A N 1
ATOM 756 C CA . ASN A 1 97 ? -4.171 -5.260 26.752 1.00 89.88 97 ASN A CA 1
ATOM 757 C C . ASN A 1 97 ? -5.202 -5.970 25.860 1.00 89.88 97 ASN A C 1
ATOM 759 O O . ASN A 1 97 ? -4.881 -6.406 24.755 1.00 89.88 97 ASN A O 1
ATOM 763 N N . GLU A 1 98 ? -6.450 -6.078 26.314 1.00 93.75 98 GLU A N 1
ATOM 764 C CA . GLU A 1 98 ? -7.535 -6.604 25.494 1.00 93.75 98 GLU A CA 1
ATOM 765 C C . GLU A 1 98 ? -7.859 -5.622 24.364 1.00 93.75 98 GLU A C 1
ATOM 767 O O . GLU A 1 98 ? -7.993 -4.417 24.595 1.00 93.75 98 GLU A O 1
ATOM 772 N N . MET A 1 99 ? -7.988 -6.145 23.144 1.00 94.06 99 MET A N 1
ATOM 773 C CA . MET A 1 99 ? -8.277 -5.365 21.944 1.00 94.06 99 MET A CA 1
ATOM 774 C C . MET A 1 99 ? -9.610 -5.779 21.340 1.00 94.06 99 MET A C 1
ATOM 776 O O . MET A 1 99 ? -9.875 -6.965 21.143 1.00 94.06 99 MET A O 1
ATOM 780 N N . VAL A 1 100 ? -10.413 -4.786 20.970 1.00 94.94 100 VAL A N 1
ATOM 781 C CA . VAL A 1 100 ? -11.684 -4.976 20.274 1.00 94.94 100 VAL A CA 1
ATOM 782 C C . VAL A 1 100 ? -11.687 -4.139 19.002 1.00 94.94 100 VAL A C 1
ATOM 784 O O . VAL A 1 100 ? -11.536 -2.918 19.041 1.00 94.94 100 VAL A O 1
ATOM 787 N N . THR A 1 101 ? -11.887 -4.790 17.857 1.00 96.56 101 THR A N 1
ATOM 788 C CA . THR A 1 101 ? -12.097 -4.094 16.584 1.00 96.56 101 THR A CA 1
ATOM 789 C C . THR A 1 101 ? -13.482 -3.459 16.570 1.00 96.56 101 THR A C 1
ATOM 791 O O . THR A 1 101 ? -14.496 -4.159 16.586 1.00 96.56 101 THR A O 1
ATOM 794 N N . LEU A 1 102 ? -13.517 -2.131 16.498 1.00 95.75 102 LEU A N 1
ATOM 795 C CA . LEU A 1 102 ? -14.746 -1.349 16.417 1.00 95.75 102 LEU A CA 1
ATOM 796 C C . LEU A 1 102 ? -15.256 -1.260 14.979 1.00 95.75 102 LEU A C 1
ATOM 798 O O . LEU A 1 102 ? -16.449 -1.431 14.745 1.00 95.75 102 LEU A O 1
ATOM 802 N N . GLN A 1 103 ? -14.359 -1.042 14.013 1.00 96.75 103 GLN A N 1
ATOM 803 C CA . GLN A 1 103 ? -14.719 -0.904 12.602 1.00 96.75 103 GLN A CA 1
ATOM 804 C C . GLN A 1 103 ? -13.579 -1.356 11.684 1.00 96.75 103 GLN A C 1
ATOM 806 O O . GLN A 1 103 ? -12.417 -1.032 11.930 1.00 96.75 103 GLN A O 1
ATOM 811 N N . THR A 1 104 ? -13.917 -2.043 10.593 1.00 97.81 104 THR A N 1
ATOM 812 C CA . THR A 1 104 ? -13.002 -2.341 9.481 1.00 97.81 104 THR A CA 1
ATOM 813 C C . THR A 1 104 ? -13.385 -1.533 8.241 1.00 97.81 104 THR A C 1
ATOM 815 O O . THR A 1 104 ? -14.564 -1.466 7.878 1.00 97.81 104 THR A O 1
ATOM 818 N N . ILE A 1 105 ? -12.387 -0.940 7.582 1.00 96.75 105 ILE A N 1
ATOM 819 C CA . ILE A 1 105 ? -12.513 -0.220 6.310 1.00 96.75 105 ILE A CA 1
ATOM 820 C C . ILE A 1 105 ? -11.539 -0.840 5.306 1.00 96.75 105 ILE A C 1
ATOM 822 O O . ILE A 1 105 ? -10.374 -1.056 5.637 1.00 96.75 105 ILE A O 1
ATOM 826 N N . LYS A 1 106 ? -11.993 -1.111 4.081 1.00 96.69 106 LYS A N 1
ATOM 827 C CA . LYS A 1 106 ? -11.154 -1.615 2.986 1.00 96.69 106 LYS A CA 1
ATOM 828 C C . LYS A 1 106 ? -11.129 -0.650 1.822 1.00 96.69 106 LYS A C 1
ATOM 830 O O . LYS A 1 106 ? -12.151 -0.067 1.475 1.00 96.69 106 LYS A O 1
ATOM 835 N N . TRP A 1 107 ? -9.972 -0.513 1.196 1.00 94.75 107 TRP A N 1
ATOM 836 C CA . TRP A 1 107 ? -9.828 0.291 -0.009 1.00 94.75 107 TRP A CA 1
ATOM 837 C C . TRP A 1 107 ? -8.653 -0.194 -0.850 1.00 94.75 107 TRP A C 1
ATOM 839 O O . TRP A 1 107 ? -7.771 -0.905 -0.370 1.00 94.75 107 TRP A O 1
ATOM 849 N N . ARG A 1 108 ? -8.658 0.163 -2.132 1.00 94.44 108 ARG A N 1
ATOM 850 C CA . ARG A 1 108 ? -7.612 -0.214 -3.080 1.00 94.44 108 ARG A CA 1
ATOM 851 C C . ARG A 1 108 ? -7.271 0.982 -3.949 1.00 94.44 108 ARG A C 1
ATOM 853 O O . ARG A 1 108 ? -8.152 1.574 -4.563 1.00 94.44 108 ARG A O 1
ATOM 860 N N . MET A 1 109 ? -5.989 1.305 -4.015 1.00 92.38 109 MET A N 1
ATOM 861 C CA . MET A 1 109 ? -5.452 2.317 -4.913 1.00 92.38 109 MET A CA 1
ATOM 862 C C . MET A 1 109 ? -4.899 1.634 -6.154 1.00 92.38 109 MET A C 1
ATOM 864 O O . MET A 1 109 ? -4.055 0.742 -6.050 1.00 92.38 109 MET A O 1
ATOM 868 N N . ARG A 1 110 ? -5.320 2.093 -7.331 1.00 94.12 110 ARG A N 1
ATOM 869 C CA . ARG A 1 110 ? -4.729 1.694 -8.614 1.00 94.12 110 ARG A CA 1
ATOM 870 C C . ARG A 1 110 ? -4.252 2.928 -9.356 1.00 94.12 110 ARG A C 1
ATOM 872 O O . ARG A 1 110 ? -4.916 3.951 -9.320 1.00 94.12 110 ARG A O 1
ATOM 879 N N . LEU A 1 111 ? -3.105 2.875 -10.012 1.00 93.81 111 LEU A N 1
ATOM 880 C CA . LEU A 1 111 ? -2.556 4.026 -10.722 1.00 93.81 111 LEU A CA 1
ATOM 881 C C . LEU A 1 111 ? -1.683 3.561 -11.880 1.00 93.81 111 LEU A C 1
ATOM 883 O O . LEU A 1 111 ? -0.681 2.893 -11.660 1.00 93.81 111 LEU A O 1
ATOM 887 N N . GLY A 1 112 ? -2.035 3.965 -13.091 1.00 95.88 112 GLY A N 1
ATOM 888 C CA . GLY A 1 112 ? -1.245 3.824 -14.303 1.00 95.88 112 GLY A CA 1
ATOM 889 C C . GLY A 1 112 ? -0.909 5.207 -14.842 1.00 95.88 112 GLY A C 1
ATOM 890 O O . GLY A 1 112 ? -1.802 5.985 -15.178 1.00 95.88 112 GLY A O 1
ATOM 891 N N . ILE A 1 113 ? 0.376 5.534 -14.919 1.00 95.56 113 ILE A N 1
ATOM 892 C CA . ILE A 1 113 ? 0.867 6.788 -15.494 1.00 95.56 113 ILE A CA 1
ATOM 893 C C . ILE A 1 113 ? 1.789 6.444 -16.652 1.00 95.56 113 ILE A C 1
ATOM 895 O O . ILE A 1 113 ? 2.758 5.710 -16.483 1.00 95.56 113 ILE A O 1
ATOM 899 N N . GLU A 1 114 ? 1.524 7.029 -17.810 1.00 96.69 114 GLU A N 1
ATOM 900 C CA . GLU A 1 114 ? 2.449 7.032 -18.934 1.00 96.69 114 GLU A CA 1
ATOM 901 C C . GLU A 1 114 ? 3.439 8.182 -18.776 1.00 96.69 114 GLU A C 1
ATOM 903 O O . GLU A 1 114 ? 3.054 9.300 -18.422 1.00 96.69 114 GLU A O 1
ATOM 908 N N . VAL A 1 115 ? 4.713 7.919 -19.057 1.00 96.12 115 VAL A N 1
ATOM 909 C CA . VAL A 1 115 ? 5.792 8.899 -18.971 1.00 96.12 115 VAL A CA 1
ATOM 910 C C . VAL A 1 115 ? 6.524 8.967 -20.306 1.00 96.12 115 VAL A C 1
ATOM 912 O O . VAL A 1 115 ? 7.045 7.976 -20.805 1.00 96.12 115 VAL A O 1
ATOM 915 N N . ASN A 1 116 ? 6.616 10.164 -20.874 1.00 95.62 116 ASN A N 1
ATOM 916 C CA . ASN A 1 116 ? 7.462 10.450 -22.019 1.00 95.62 116 ASN A CA 1
ATOM 917 C C . ASN A 1 116 ? 8.601 11.400 -21.601 1.00 95.62 116 ASN A C 1
ATOM 919 O O . ASN A 1 116 ? 8.380 12.611 -21.474 1.00 95.62 116 ASN A O 1
ATOM 923 N N . PRO A 1 117 ? 9.829 10.885 -21.406 1.00 93.62 117 PRO A N 1
ATOM 924 C CA . PRO A 1 117 ? 10.946 11.691 -20.931 1.00 93.62 117 PRO A CA 1
ATOM 925 C C . PRO A 1 117 ? 11.453 12.716 -21.956 1.00 93.62 117 PRO A C 1
ATOM 927 O O . PRO A 1 117 ? 12.132 13.661 -21.557 1.00 93.62 117 PRO A O 1
ATOM 930 N N . SER A 1 118 ? 11.122 12.578 -23.248 1.00 94.25 118 SER A N 1
ATOM 931 C CA . SER A 1 118 ? 11.545 13.527 -24.288 1.00 94.25 118 SER A CA 1
ATOM 932 C C . SER A 1 118 ? 10.682 14.790 -24.343 1.00 94.25 118 SER A C 1
ATOM 934 O O . SER A 1 118 ? 11.040 15.745 -25.031 1.00 94.25 118 SER A O 1
ATOM 936 N N . ARG A 1 119 ? 9.541 14.819 -23.641 1.00 95.19 119 ARG A N 1
ATOM 937 C CA . ARG A 1 119 ? 8.676 16.004 -23.576 1.00 95.19 119 ARG A CA 1
ATOM 938 C C . ARG A 1 119 ? 9.217 17.059 -22.595 1.00 95.19 119 ARG A C 1
ATOM 940 O O . ARG A 1 119 ? 9.946 16.721 -21.651 1.00 95.19 119 ARG A O 1
ATOM 947 N N . PRO A 1 120 ? 8.841 18.340 -22.769 1.00 94.75 120 PRO A N 1
ATOM 948 C CA . PRO A 1 120 ? 9.172 19.399 -21.819 1.00 94.75 120 PRO A CA 1
ATOM 949 C C . PRO A 1 120 ? 8.666 19.105 -20.403 1.00 94.75 120 PRO A C 1
ATOM 951 O O . PRO A 1 120 ? 7.698 18.362 -20.210 1.00 94.75 120 PRO A O 1
ATOM 954 N N . LEU A 1 121 ? 9.301 19.723 -19.402 1.00 91.12 121 LEU A N 1
ATOM 955 C CA . LEU A 1 121 ? 8.821 19.685 -18.017 1.00 91.12 121 LEU A CA 1
ATOM 956 C C . LEU A 1 121 ? 7.352 20.148 -17.940 1.00 91.12 121 LEU A C 1
ATOM 958 O O . LEU A 1 121 ? 6.895 20.967 -18.738 1.00 91.12 121 LEU A O 1
ATOM 962 N N . GLY A 1 122 ? 6.587 19.548 -17.027 1.00 92.94 122 GLY A N 1
ATOM 963 C CA . GLY A 1 122 ? 5.135 19.751 -16.919 1.00 92.94 122 GLY A CA 1
ATOM 964 C C . GLY A 1 122 ? 4.284 18.965 -17.929 1.00 92.94 122 GLY A C 1
ATOM 965 O O . GLY A 1 122 ? 3.086 18.842 -17.722 1.00 92.94 122 GLY A O 1
ATOM 966 N N . HIS A 1 123 ? 4.881 18.374 -18.973 1.00 94.94 123 HIS A N 1
ATOM 967 C CA . HIS A 1 123 ? 4.149 17.689 -20.055 1.00 94.94 123 HIS A CA 1
ATOM 968 C C . HIS A 1 123 ? 4.580 16.228 -20.263 1.00 94.94 123 HIS A C 1
ATOM 970 O O . HIS A 1 123 ? 4.236 15.603 -21.271 1.00 94.94 123 HIS A O 1
ATOM 976 N N . ARG A 1 124 ? 5.377 15.686 -19.334 1.00 95.38 124 ARG A N 1
ATOM 977 C CA . ARG A 1 124 ? 5.971 14.345 -19.445 1.00 95.38 124 ARG A CA 1
ATOM 978 C C . ARG A 1 124 ? 5.034 13.226 -19.028 1.00 95.38 124 ARG A C 1
ATOM 980 O O . ARG A 1 124 ? 5.185 12.132 -19.548 1.00 95.38 124 ARG A O 1
ATOM 987 N N . ALA A 1 125 ? 4.117 13.474 -18.100 1.00 95.00 125 ALA A N 1
ATOM 988 C CA . ALA A 1 125 ? 3.282 12.436 -17.513 1.00 95.00 125 ALA A CA 1
ATOM 989 C C . ALA A 1 125 ? 1.817 12.595 -17.927 1.00 95.00 125 ALA A C 1
ATOM 991 O O . ALA A 1 125 ? 1.311 13.714 -18.014 1.00 95.00 125 ALA A O 1
ATOM 992 N N . LYS A 1 126 ? 1.136 11.473 -18.146 1.00 95.19 126 LYS A N 1
ATOM 993 C CA . LYS A 1 126 ? -0.306 11.415 -18.387 1.00 95.19 126 LYS A CA 1
ATOM 994 C C . LYS A 1 126 ? -0.901 10.269 -17.574 1.00 95.19 126 LYS A C 1
ATOM 996 O O . LYS A 1 126 ? -0.425 9.141 -17.671 1.00 95.19 126 LYS A O 1
ATOM 1001 N N . LEU A 1 127 ? -1.946 10.553 -16.797 1.00 94.56 127 LEU A N 1
ATOM 1002 C CA . LEU A 1 127 ? -2.746 9.511 -16.153 1.00 94.56 127 LEU A CA 1
ATOM 1003 C C . LEU A 1 127 ? -3.430 8.669 -17.239 1.00 94.56 127 LEU A C 1
ATOM 1005 O O . LEU A 1 127 ? -4.098 9.225 -18.113 1.00 94.56 127 LEU A O 1
ATOM 1009 N N . GLN A 1 128 ? -3.247 7.353 -17.189 1.00 93.75 128 GLN A N 1
ATOM 1010 C CA . GLN A 1 128 ? -3.948 6.416 -18.062 1.00 93.75 128 GLN A CA 1
ATOM 1011 C C . GLN A 1 128 ? -5.186 5.853 -17.369 1.00 93.75 128 GLN A C 1
ATOM 1013 O O . GLN A 1 128 ? -6.297 6.054 -17.852 1.00 93.75 128 GLN A O 1
ATOM 1018 N N . GLU A 1 129 ? -5.009 5.202 -16.221 1.00 88.88 129 GLU A N 1
ATOM 1019 C CA . GLU A 1 129 ? -6.101 4.549 -15.502 1.00 88.88 129 GLU A CA 1
ATOM 1020 C C . GLU A 1 129 ? -5.813 4.413 -13.997 1.00 88.88 129 GLU A C 1
ATOM 1022 O O . GLU A 1 129 ? -4.660 4.493 -13.577 1.00 88.88 129 GLU A O 1
ATOM 1027 N N . PRO A 1 130 ? -6.843 4.200 -13.167 1.00 89.50 130 PRO A N 1
ATOM 1028 C CA . PRO A 1 130 ? -8.241 4.454 -13.479 1.00 89.50 130 PRO A CA 1
ATOM 1029 C C . PRO A 1 130 ? -8.511 5.969 -13.508 1.00 89.50 130 PRO A C 1
ATOM 1031 O O . PRO A 1 130 ? -7.810 6.760 -12.878 1.00 89.50 130 PRO A O 1
ATOM 1034 N N . SER A 1 131 ? -9.551 6.387 -14.230 1.00 86.25 131 SER A N 1
ATOM 1035 C CA . SER A 1 131 ? -9.989 7.791 -14.241 1.00 86.25 131 SER A CA 1
ATOM 1036 C C . SER A 1 131 ? -10.589 8.240 -12.902 1.00 86.25 131 SER A C 1
ATOM 1038 O O . SER A 1 131 ? -10.647 9.435 -12.627 1.00 86.25 131 SER A O 1
ATOM 1040 N N . ALA A 1 132 ? -11.031 7.291 -12.073 1.00 89.75 132 ALA A N 1
ATOM 1041 C CA . ALA A 1 132 ? -11.514 7.510 -10.716 1.00 89.75 132 ALA A CA 1
ATOM 1042 C C . ALA A 1 132 ? -11.080 6.349 -9.811 1.00 89.75 132 ALA A C 1
ATOM 1044 O O . ALA A 1 132 ? -11.077 5.196 -10.243 1.00 89.75 132 ALA A O 1
ATOM 1045 N N . GLN A 1 133 ? -10.725 6.649 -8.560 1.00 92.19 133 GLN A N 1
ATOM 1046 C CA . GLN A 1 133 ? -10.442 5.623 -7.554 1.00 92.19 133 GLN A CA 1
ATOM 1047 C C . GLN A 1 133 ? -11.736 5.086 -6.944 1.00 92.19 133 GLN A C 1
ATOM 1049 O O . GLN A 1 133 ? -12.710 5.826 -6.768 1.00 92.19 133 GLN A O 1
ATOM 1054 N N . GLU A 1 134 ? -11.713 3.812 -6.565 1.00 90.81 134 GLU A N 1
ATOM 1055 C CA . GLU A 1 134 ? -12.743 3.239 -5.705 1.00 90.81 134 GLU A CA 1
ATOM 1056 C C . GLU A 1 134 ? -12.721 3.945 -4.347 1.00 90.81 134 GLU A C 1
ATOM 1058 O O . GLU A 1 134 ? -11.660 4.184 -3.768 1.00 90.81 134 GLU A O 1
ATOM 1063 N N . GLN A 1 135 ? -13.902 4.307 -3.847 1.00 9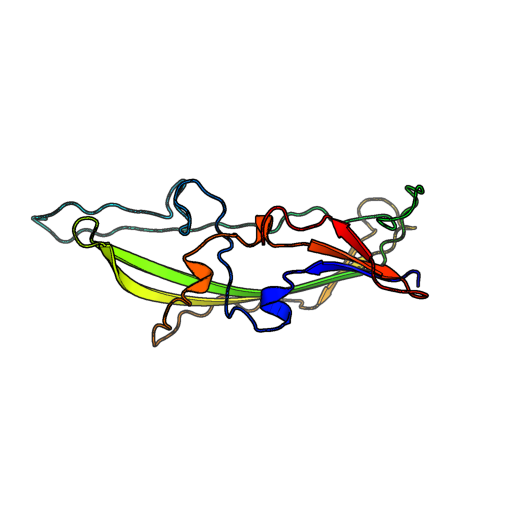3.62 135 GLN A N 1
ATOM 1064 C CA . GLN A 1 135 ? -14.011 4.916 -2.527 1.00 93.62 135 GLN A CA 1
ATOM 1065 C C . GLN A 1 135 ? -13.821 3.855 -1.439 1.00 93.62 135 GLN A C 1
ATOM 1067 O O . GLN A 1 135 ? -14.255 2.714 -1.627 1.00 93.62 135 GLN A O 1
ATOM 1072 N N . PRO A 1 136 ? -13.224 4.213 -0.290 1.00 94.88 136 PRO A N 1
ATOM 1073 C CA . PRO A 1 136 ? -13.114 3.293 0.827 1.00 94.88 136 PRO A CA 1
ATOM 1074 C C . PRO A 1 136 ? -14.465 2.740 1.275 1.00 94.88 136 PRO A C 1
ATOM 1076 O O . PRO A 1 136 ? -15.440 3.473 1.442 1.00 94.88 136 PRO A O 1
ATOM 1079 N N . GLN A 1 137 ? -14.508 1.431 1.495 1.00 97.44 137 GLN A N 1
ATOM 1080 C CA . GLN A 1 137 ? -15.693 0.709 1.918 1.00 97.44 137 GLN A CA 1
ATOM 1081 C C . GLN A 1 137 ? -15.629 0.409 3.413 1.00 97.44 137 GLN A C 1
ATOM 1083 O O . GLN A 1 137 ? -14.761 -0.328 3.882 1.00 97.44 137 GLN A O 1
ATOM 1088 N N . VAL A 1 138 ? -16.604 0.928 4.155 1.00 97.62 138 VAL A N 1
ATOM 1089 C CA . VAL A 1 138 ? -16.859 0.538 5.544 1.00 97.62 138 VAL A CA 1
ATOM 1090 C C . VAL A 1 138 ? -17.554 -0.824 5.543 1.00 97.62 138 VAL A C 1
ATOM 1092 O O . VAL A 1 138 ? -18.606 -0.985 4.922 1.00 97.62 138 VAL A O 1
ATOM 1095 N N . LEU A 1 139 ? -16.965 -1.825 6.200 1.00 98.06 139 LEU A N 1
ATOM 1096 C CA . LEU A 1 139 ? -17.532 -3.173 6.225 1.00 98.06 139 LEU A CA 1
ATOM 1097 C C . LEU A 1 139 ? -18.683 -3.275 7.232 1.00 98.06 139 LEU A C 1
ATOM 1099 O O . LEU A 1 139 ? -18.610 -2.742 8.336 1.00 98.06 139 LEU A O 1
ATOM 1103 N N . SER A 1 140 ? -19.727 -4.026 6.877 1.00 96.94 140 SER A N 1
ATOM 1104 C CA . SER A 1 140 ? -20.842 -4.333 7.787 1.00 96.94 140 SER A CA 1
ATOM 1105 C C . SER A 1 140 ? -20.463 -5.334 8.882 1.00 96.94 140 SER A C 1
ATOM 1107 O O . SER A 1 140 ? -21.100 -5.378 9.932 1.00 96.94 140 SER A O 1
ATOM 1109 N N . LYS A 1 141 ? -19.427 -6.141 8.639 1.00 97.38 141 LYS A N 1
ATOM 1110 C CA . LYS A 1 141 ? -18.848 -7.082 9.594 1.00 97.38 141 LYS A CA 1
ATOM 1111 C C . LYS A 1 141 ? -17.344 -6.858 9.661 1.00 97.38 141 LYS A C 1
ATOM 1113 O O . LYS A 1 141 ? -16.674 -6.877 8.632 1.00 97.38 141 LYS A O 1
ATOM 1118 N N . ASN A 1 142 ? -16.835 -6.686 10.877 1.00 97.94 142 ASN A N 1
ATOM 1119 C CA . ASN A 1 142 ? -15.408 -6.512 11.110 1.00 97.94 142 ASN A CA 1
ATOM 1120 C C . ASN A 1 142 ? -14.635 -7.791 10.784 1.00 97.94 142 ASN A C 1
ATOM 1122 O O . ASN A 1 142 ? -15.086 -8.906 11.066 1.00 97.94 142 ASN A O 1
ATOM 1126 N N . GLU A 1 143 ? -13.453 -7.604 10.210 1.00 96.44 143 GLU A N 1
ATOM 1127 C CA . GLU A 1 143 ? -12.498 -8.677 9.956 1.00 96.44 143 GLU A CA 1
ATOM 1128 C C . GLU A 1 143 ? -11.395 -8.661 11.019 1.00 96.44 143 GLU A C 1
ATOM 1130 O O . GLU A 1 143 ? -10.996 -7.579 11.463 1.00 96.44 143 GLU A O 1
ATOM 1135 N N . PRO A 1 144 ? -10.886 -9.836 11.431 1.00 95.06 144 PRO A N 1
ATOM 1136 C CA . PRO A 1 144 ? -9.804 -9.908 12.404 1.00 95.06 144 PRO A CA 1
ATOM 1137 C C . PRO A 1 144 ? -8.527 -9.272 11.849 1.00 95.06 144 PRO A C 1
ATOM 1139 O O . PRO A 1 144 ? -8.253 -9.340 10.651 1.00 95.06 144 PRO A O 1
ATOM 1142 N N . ILE A 1 145 ? -7.726 -8.687 12.738 1.00 96.50 145 ILE A N 1
ATOM 1143 C CA . ILE A 1 145 ? -6.411 -8.149 12.38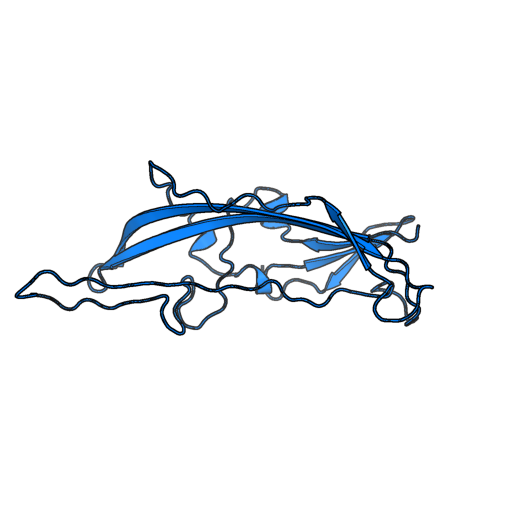5 1.00 96.50 145 ILE A CA 1
ATOM 1144 C C . ILE A 1 145 ? -5.441 -9.327 12.239 1.00 96.50 145 ILE A C 1
ATOM 1146 O O . ILE A 1 145 ? -5.286 -10.092 13.196 1.00 96.50 145 ILE A O 1
ATOM 1150 N N . PRO A 1 146 ? -4.776 -9.504 11.084 1.00 96.19 146 PRO A N 1
ATOM 1151 C CA . PRO A 1 146 ? -3.762 -10.538 10.943 1.00 96.19 146 PRO A CA 1
ATOM 1152 C C . PRO A 1 146 ? -2.627 -10.321 11.955 1.00 96.19 146 PRO A C 1
ATOM 1154 O O . PRO A 1 146 ? -2.134 -9.197 12.062 1.00 96.19 146 PRO A O 1
ATOM 1157 N N . PRO A 1 147 ? -2.141 -11.366 12.654 1.00 95.44 147 PRO A N 1
ATOM 1158 C CA . PRO A 1 147 ? -1.048 -11.215 13.619 1.00 95.44 147 PRO A CA 1
ATOM 1159 C C . PR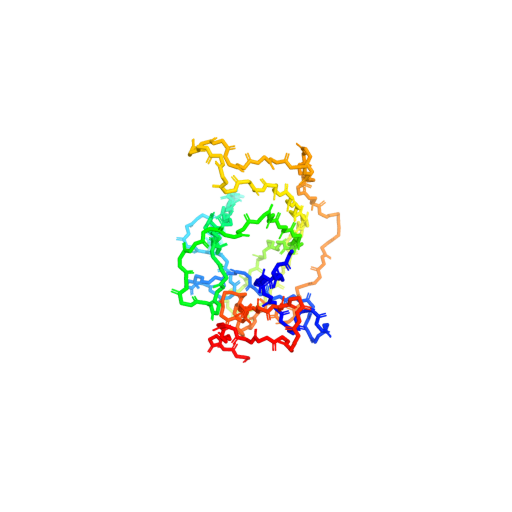O A 1 147 ? 0.210 -10.567 13.024 1.00 95.44 147 PRO A C 1
ATOM 1161 O O . PRO A 1 147 ? 0.891 -9.805 13.703 1.00 95.44 147 PRO A O 1
ATOM 1164 N N . SER A 1 148 ? 0.483 -10.809 11.737 1.00 95.56 148 SER A N 1
ATOM 1165 C CA . SER A 1 148 ? 1.610 -10.213 11.008 1.00 95.56 148 SER A CA 1
ATOM 1166 C C . SER A 1 148 ? 1.524 -8.689 10.864 1.00 95.56 148 SER A C 1
ATOM 1168 O O . SER A 1 148 ? 2.542 -8.048 10.640 1.00 95.56 148 SER A O 1
ATOM 1170 N N . ALA A 1 149 ? 0.339 -8.090 11.011 1.00 95.44 149 ALA A N 1
ATOM 1171 C CA . ALA A 1 149 ? 0.162 -6.639 11.005 1.00 95.44 149 ALA A CA 1
ATOM 1172 C C . ALA A 1 149 ? 0.396 -5.996 12.386 1.00 95.44 149 ALA A C 1
ATOM 1174 O O . ALA A 1 149 ? 0.378 -4.776 12.497 1.00 95.44 149 ALA A O 1
ATOM 1175 N N . LEU A 1 150 ? 0.601 -6.786 13.444 1.00 94.38 150 LEU A N 1
ATOM 1176 C CA . LEU A 1 150 ? 0.809 -6.284 14.808 1.00 94.38 150 LEU A CA 1
ATOM 1177 C C . LEU A 1 150 ? 2.273 -6.355 15.264 1.00 94.38 150 LEU A C 1
ATOM 1179 O O . LEU A 1 150 ? 2.598 -5.928 16.371 1.00 94.38 150 LEU A O 1
ATOM 1183 N N . VAL A 1 151 ? 3.156 -6.906 14.432 1.00 93.38 151 VAL A N 1
ATOM 1184 C CA . VAL A 1 151 ? 4.563 -7.155 14.757 1.00 93.38 151 VAL A CA 1
ATOM 1185 C C . VAL A 1 151 ? 5.468 -6.598 13.671 1.00 93.38 151 VAL A C 1
ATOM 1187 O O . VAL A 1 151 ? 5.093 -6.571 12.502 1.00 93.38 151 VAL A O 1
ATOM 1190 N N . LYS A 1 152 ? 6.678 -6.187 14.065 1.00 92.31 152 LYS A N 1
ATOM 1191 C CA . LYS A 1 152 ? 7.710 -5.729 13.128 1.00 92.31 152 LYS A CA 1
ATOM 1192 C C . LYS A 1 152 ? 8.083 -6.840 12.129 1.00 92.31 152 LYS A C 1
ATOM 1194 O O . LYS A 1 152 ? 8.018 -8.011 12.504 1.00 92.31 152 LYS A O 1
ATOM 1199 N N . PRO A 1 153 ? 8.577 -6.487 10.929 1.00 93.25 153 PRO A N 1
ATOM 1200 C CA . PRO A 1 153 ? 8.787 -5.126 10.410 1.00 93.25 153 PRO A CA 1
ATOM 1201 C C . PRO A 1 153 ? 7.507 -4.429 9.915 1.00 93.25 153 PRO A C 1
ATOM 1203 O O . PRO A 1 153 ? 6.484 -5.062 9.676 1.00 93.25 153 PRO A O 1
ATOM 1206 N N . ASN A 1 154 ? 7.570 -3.104 9.751 1.00 94.00 154 ASN A N 1
ATOM 1207 C CA . ASN A 1 154 ? 6.563 -2.363 8.983 1.00 94.00 154 ASN A CA 1
ATOM 1208 C C . ASN A 1 154 ? 6.848 -2.458 7.471 1.00 94.00 154 ASN A C 1
ATOM 1210 O O . ASN A 1 154 ? 7.911 -2.928 7.056 1.00 94.00 154 ASN A O 1
ATOM 1214 N N . ALA A 1 155 ? 5.912 -1.994 6.643 1.00 93.69 155 ALA A N 1
ATOM 1215 C CA . ALA A 1 155 ? 6.020 -2.022 5.187 1.00 93.69 155 ALA A CA 1
ATOM 1216 C C . ALA A 1 155 ? 7.286 -1.312 4.681 1.00 93.69 155 ALA A C 1
ATOM 1218 O O . ALA A 1 155 ? 8.001 -1.851 3.834 1.00 93.69 155 ALA A O 1
ATOM 1219 N N . ASN A 1 156 ? 7.607 -0.144 5.246 1.00 91.31 156 ASN A N 1
ATOM 1220 C CA . ASN A 1 156 ? 8.768 0.655 4.855 1.00 91.31 156 ASN A CA 1
ATOM 1221 C C . ASN A 1 156 ? 10.110 -0.037 5.135 1.00 91.31 156 ASN A C 1
ATOM 1223 O O . ASN A 1 156 ? 11.065 0.149 4.378 1.00 91.31 156 ASN A O 1
ATOM 1227 N N . ASP A 1 157 ? 10.184 -0.833 6.197 1.00 93.12 157 ASP A N 1
ATOM 1228 C CA . ASP A 1 157 ? 11.381 -1.572 6.592 1.00 93.12 157 ASP A CA 1
ATOM 1229 C C . ASP A 1 157 ? 11.498 -2.933 5.892 1.00 93.12 157 ASP A C 1
ATOM 1231 O O . ASP A 1 157 ? 12.615 -3.424 5.709 1.00 93.12 157 ASP A O 1
ATOM 1235 N N . ALA A 1 158 ? 10.371 -3.527 5.494 1.00 94.81 158 ALA A N 1
ATOM 1236 C CA . ALA A 1 158 ? 10.305 -4.831 4.835 1.00 94.81 158 ALA A CA 1
ATOM 1237 C C . ALA A 1 158 ? 10.388 -4.763 3.304 1.00 94.81 158 ALA A C 1
ATOM 1239 O O . ALA A 1 158 ? 10.661 -5.776 2.651 1.00 94.81 158 ALA A O 1
ATOM 1240 N N . GLN A 1 159 ? 10.101 -3.602 2.711 1.00 94.50 159 GLN A N 1
ATOM 1241 C CA . GLN A 1 159 ? 10.104 -3.455 1.261 1.00 94.50 159 GLN A CA 1
ATOM 1242 C C . GLN A 1 159 ? 11.510 -3.564 0.668 1.00 94.50 159 GLN A C 1
ATOM 1244 O O . GLN A 1 159 ? 12.511 -3.171 1.266 1.00 94.50 159 GLN A O 1
ATOM 1249 N N . VAL A 1 160 ? 11.566 -4.059 -0.564 1.00 96.00 160 VAL A N 1
ATOM 1250 C CA . VAL A 1 160 ? 12.787 -4.179 -1.360 1.00 96.00 160 VAL A CA 1
ATOM 1251 C C . VAL A 1 160 ? 12.613 -3.460 -2.686 1.00 96.00 160 VAL A C 1
ATOM 1253 O O . VAL A 1 160 ? 11.538 -3.516 -3.284 1.00 96.00 160 VAL A O 1
ATOM 1256 N N . LEU A 1 161 ? 13.672 -2.819 -3.181 1.00 95.56 161 LEU A N 1
ATOM 1257 C CA . LEU A 1 161 ? 13.691 -2.322 -4.556 1.00 95.56 161 LEU A CA 1
ATOM 1258 C C . LEU A 1 161 ? 14.291 -3.398 -5.453 1.00 95.56 161 LEU A C 1
ATOM 1260 O O . LEU A 1 161 ? 15.487 -3.684 -5.374 1.00 95.56 161 LEU A O 1
ATOM 1264 N N . MET A 1 162 ? 13.471 -3.968 -6.327 1.00 96.19 162 MET A N 1
ATOM 1265 C CA . MET A 1 162 ? 13.897 -4.940 -7.329 1.00 96.19 162 MET A CA 1
ATOM 1266 C C . MET A 1 162 ? 14.129 -4.267 -8.673 1.00 96.19 162 MET A C 1
ATOM 1268 O O . MET A 1 162 ? 13.327 -3.443 -9.108 1.00 96.19 162 MET A O 1
ATOM 1272 N N . TRP A 1 163 ? 15.176 -4.687 -9.375 1.00 96.31 163 TRP A N 1
ATOM 1273 C CA . TRP A 1 163 ? 15.371 -4.439 -10.798 1.00 96.31 163 TRP A CA 1
ATOM 1274 C C . TRP A 1 163 ? 15.201 -5.747 -11.565 1.00 96.31 163 TRP A C 1
ATOM 1276 O O . TRP A 1 163 ? 15.843 -6.749 -11.262 1.00 96.31 163 TRP A O 1
ATOM 1286 N N . ARG A 1 164 ? 14.325 -5.747 -12.567 1.00 96.19 164 ARG A N 1
ATOM 1287 C CA . ARG A 1 164 ? 14.126 -6.869 -13.486 1.00 96.19 164 ARG A CA 1
ATOM 1288 C C . ARG A 1 164 ? 14.471 -6.394 -14.892 1.00 96.19 164 ARG A C 1
ATOM 1290 O O . ARG A 1 164 ? 13.621 -5.745 -15.512 1.00 96.19 164 ARG A O 1
ATOM 1297 N N . PRO A 1 165 ? 15.703 -6.644 -15.369 1.00 95.62 165 PRO A N 1
ATOM 1298 C CA . PRO A 1 165 ? 16.095 -6.250 -16.713 1.00 95.62 165 PRO A CA 1
ATOM 1299 C C . PRO A 1 165 ? 15.276 -7.020 -17.748 1.00 95.62 165 PRO A C 1
ATOM 1301 O O . PRO A 1 165 ? 14.703 -8.069 -17.453 1.00 95.62 165 PRO A O 1
ATOM 1304 N N . LYS A 1 166 ? 15.241 -6.505 -18.979 1.00 94.38 166 LYS A N 1
ATOM 1305 C CA . LYS A 1 166 ? 14.694 -7.261 -20.112 1.00 94.38 166 LYS A CA 1
ATOM 1306 C C . LYS A 1 166 ? 15.461 -8.572 -20.332 1.00 94.38 166 LYS A C 1
ATOM 1308 O O . LYS A 1 166 ? 14.844 -9.600 -20.590 1.00 94.38 166 LYS A O 1
ATOM 1313 N N . ASP A 1 167 ? 16.785 -8.508 -20.207 1.00 93.50 167 ASP A N 1
ATOM 1314 C CA . ASP A 1 167 ? 17.702 -9.620 -20.435 1.00 93.50 167 ASP A CA 1
ATOM 1315 C C . ASP A 1 167 ? 18.535 -9.868 -19.165 1.00 93.50 167 ASP A C 1
ATOM 1317 O O . ASP A 1 167 ? 19.114 -8.936 -18.603 1.00 93.50 167 ASP A O 1
ATOM 1321 N N . GLY A 1 168 ? 18.606 -11.124 -18.714 1.00 93.62 168 GLY A N 1
ATOM 1322 C CA . GLY A 1 168 ? 19.354 -11.529 -17.518 1.00 93.62 168 GLY A CA 1
ATOM 1323 C C . GLY A 1 168 ? 18.507 -11.680 -16.242 1.00 93.62 168 GLY A C 1
ATOM 1324 O O . GLY A 1 168 ? 17.281 -11.555 -16.278 1.00 93.62 168 GLY A O 1
ATOM 1325 N N . PRO A 1 169 ? 19.145 -12.016 -15.105 1.00 95.62 169 PRO A N 1
ATOM 1326 C CA . PRO A 1 169 ? 18.439 -12.301 -13.862 1.00 95.62 169 PRO A CA 1
ATOM 1327 C C . PRO A 1 169 ? 17.954 -11.025 -13.143 1.00 95.62 169 PRO A C 1
ATOM 1329 O O . PRO A 1 169 ? 18.579 -9.968 -13.261 1.00 95.62 169 PRO A O 1
ATOM 1332 N N . PRO A 1 170 ? 16.873 -11.116 -12.344 1.00 95.56 170 PRO A N 1
ATOM 1333 C CA . PRO A 1 170 ? 16.483 -10.075 -11.395 1.00 95.56 170 PRO A CA 1
ATOM 1334 C C . PRO A 1 170 ? 17.584 -9.750 -10.381 1.00 95.56 170 PRO A C 1
ATOM 1336 O O . PRO A 1 170 ? 18.304 -10.640 -9.932 1.00 95.56 170 PRO A O 1
ATOM 1339 N N . LEU A 1 171 ? 17.650 -8.489 -9.958 1.00 96.25 171 LEU A N 1
ATOM 1340 C CA . LEU A 1 171 ? 18.607 -7.985 -8.975 1.00 96.25 171 LEU A CA 1
ATOM 1341 C C . LEU A 1 171 ? 17.884 -7.245 -7.848 1.00 96.25 171 LEU A C 1
ATOM 1343 O O . LEU A 1 171 ? 16.950 -6.479 -8.093 1.00 96.25 171 LEU A O 1
ATOM 1347 N N . VAL A 1 172 ? 18.349 -7.442 -6.616 1.00 96.56 172 VAL A N 1
ATOM 1348 C CA . VAL A 1 172 ? 17.963 -6.607 -5.473 1.00 96.56 172 VAL A CA 1
ATOM 1349 C C . VAL A 1 172 ? 18.825 -5.348 -5.519 1.00 96.56 172 VAL A C 1
ATOM 1351 O O . VAL A 1 172 ? 20.039 -5.433 -5.364 1.00 96.56 172 VAL A O 1
ATOM 1354 N N . VAL A 1 173 ? 18.206 -4.192 -5.754 1.00 95.31 173 VAL A N 1
ATOM 1355 C CA . VAL A 1 173 ? 18.887 -2.887 -5.758 1.00 95.31 173 VAL A CA 1
ATOM 1356 C C . VAL A 1 173 ? 19.000 -2.351 -4.338 1.00 95.31 173 VAL A C 1
ATOM 1358 O O . VAL A 1 173 ? 20.066 -1.911 -3.922 1.00 95.31 173 VAL A O 1
ATOM 1361 N N . ILE A 1 174 ? 17.893 -2.393 -3.593 1.00 94.88 174 ILE A N 1
ATOM 1362 C CA . ILE A 1 174 ? 17.842 -1.975 -2.192 1.00 94.88 174 ILE A CA 1
ATOM 1363 C C . ILE A 1 174 ? 17.289 -3.155 -1.389 1.00 94.88 174 ILE A C 1
ATOM 1365 O O . ILE A 1 174 ? 16.147 -3.560 -1.638 1.00 94.88 174 ILE A O 1
ATOM 1369 N N . PRO A 1 175 ? 18.085 -3.743 -0.475 1.00 95.56 175 PRO A N 1
ATOM 1370 C CA . PRO A 1 175 ? 17.614 -4.799 0.412 1.00 95.56 175 PRO A CA 1
ATOM 1371 C C . PRO A 1 175 ? 16.653 -4.233 1.469 1.00 95.56 175 PRO A C 1
ATOM 1373 O O . PRO A 1 175 ? 16.658 -3.023 1.712 1.00 95.56 175 PRO A O 1
ATOM 1376 N N . PRO A 1 176 ? 15.856 -5.088 2.131 1.00 93.88 176 PRO A N 1
ATOM 1377 C CA . PRO A 1 176 ? 15.008 -4.621 3.214 1.00 93.88 176 PRO A CA 1
ATOM 1378 C C . PRO A 1 176 ? 15.889 -4.250 4.409 1.00 93.88 176 PRO A C 1
ATOM 1380 O O . PRO A 1 176 ? 16.959 -4.836 4.608 1.00 93.88 176 PRO A O 1
ATOM 1383 N N . LYS A 1 177 ? 15.444 -3.293 5.224 1.00 91.69 177 LYS A N 1
ATOM 1384 C CA . LYS A 1 177 ? 16.157 -2.933 6.458 1.00 91.69 177 LYS A CA 1
ATOM 1385 C C . LYS A 1 177 ? 16.051 -4.050 7.493 1.00 91.69 177 LYS A C 1
ATOM 1387 O O . LYS A 1 177 ? 17.008 -4.305 8.218 1.00 91.69 177 LYS A O 1
ATOM 1392 N N . HIS A 1 178 ? 14.904 -4.726 7.528 1.00 79.38 178 HIS A N 1
ATOM 1393 C CA . HIS A 1 178 ? 14.609 -5.829 8.435 1.00 79.38 178 HIS A CA 1
ATOM 1394 C C . HIS A 1 178 ? 13.850 -6.934 7.685 1.00 79.38 178 HIS A C 1
ATOM 1396 O O . HIS A 1 178 ? 13.130 -6.652 6.729 1.00 79.38 178 HIS A O 1
ATOM 1402 N N . ARG A 1 179 ? 14.031 -8.190 8.103 1.00 61.09 179 ARG A N 1
ATOM 1403 C CA . ARG A 1 179 ? 13.285 -9.351 7.597 1.00 61.09 179 ARG A CA 1
ATOM 1404 C C . ARG A 1 179 ? 12.381 -9.895 8.685 1.00 61.09 179 ARG A C 1
ATOM 1406 O O . ARG A 1 179 ? 12.842 -9.889 9.847 1.00 61.09 179 ARG A O 1
#

Organism: NCBI:txid100784

pLDDT: mean 91.49, std 6.03, range [61.09, 98.06]

Radius of gyration: 20.38 Å; chains: 1; bounding box: 48×36×59 Å